Protein AF-A0A926UUN4-F1 (afdb_monomer)

Organism: NCBI:txid2949581

pLDDT: mean 80.27, std 8.39, range [55.94, 93.69]

Structure (mmCIF, N/CA/C/O backbone):
data_AF-A0A926UUN4-F1
#
_entry.id   AF-A0A926UUN4-F1
#
loop_
_atom_site.group_PDB
_atom_site.id
_atom_site.type_symbol
_atom_site.label_atom_id
_atom_site.label_alt_id
_atom_site.label_comp_id
_atom_site.label_asym_id
_atom_site.label_entity_id
_atom_site.label_seq_id
_atom_site.pdbx_PDB_ins_code
_atom_site.Cartn_x
_atom_site.Cartn_y
_atom_site.Cartn_z
_atom_site.occupancy
_atom_site.B_iso_or_equiv
_atom_site.auth_seq_id
_atom_site.auth_comp_id
_atom_site.auth_asym_id
_atom_site.auth_atom_id
_atom_site.pdbx_PDB_model_num
ATOM 1 N N . MET A 1 1 ? 12.603 0.775 11.529 1.00 56.81 1 MET A N 1
ATOM 2 C CA . MET A 1 1 ? 12.026 2.001 12.129 1.00 56.81 1 MET A CA 1
ATOM 3 C C . MET A 1 1 ? 10.568 2.197 11.718 1.00 56.81 1 MET A C 1
ATOM 5 O O . MET A 1 1 ? 9.730 2.267 12.601 1.00 56.81 1 MET A O 1
ATOM 9 N N . ILE A 1 2 ? 10.234 2.163 10.420 1.00 64.06 2 ILE A N 1
ATOM 10 C CA . ILE A 1 2 ? 8.855 2.344 9.902 1.00 64.06 2 ILE A CA 1
ATOM 11 C C . ILE A 1 2 ? 7.822 1.395 10.546 1.00 64.06 2 ILE A C 1
ATOM 13 O O . ILE A 1 2 ? 6.713 1.806 10.872 1.00 64.06 2 ILE A O 1
ATOM 17 N N . TRP A 1 3 ? 8.215 0.150 10.834 1.00 65.88 3 TRP A N 1
ATOM 18 C CA . TRP A 1 3 ? 7.373 -0.829 11.535 1.00 65.88 3 TRP A CA 1
ATOM 19 C C . TRP A 1 3 ? 6.907 -0.389 12.935 1.00 65.88 3 TRP A C 1
ATOM 21 O O . TRP A 1 3 ? 5.806 -0.747 13.346 1.00 65.88 3 TRP A O 1
ATOM 31 N N . LEU A 1 4 ? 7.696 0.414 13.659 1.00 77.44 4 LEU A N 1
ATOM 32 C CA . LEU A 1 4 ? 7.314 0.903 14.990 1.00 77.44 4 LEU A CA 1
ATOM 33 C C . LEU A 1 4 ? 6.197 1.945 14.913 1.00 77.44 4 LEU A C 1
ATOM 35 O O . LEU A 1 4 ? 5.330 1.970 15.784 1.00 77.44 4 LEU A O 1
ATOM 39 N N . PHE A 1 5 ? 6.169 2.764 13.859 1.00 78.31 5 PHE A N 1
ATOM 40 C CA . PHE A 1 5 ? 5.105 3.750 13.686 1.00 78.31 5 PHE A CA 1
ATOM 41 C C . PHE A 1 5 ? 3.748 3.087 13.427 1.00 78.31 5 PHE A C 1
ATOM 43 O O . PHE A 1 5 ? 2.744 3.530 13.975 1.00 78.31 5 PHE A O 1
ATOM 50 N N . GLY A 1 6 ? 3.716 1.967 12.697 1.00 76.88 6 GLY A N 1
ATOM 51 C CA . GLY A 1 6 ? 2.493 1.173 12.529 1.00 76.88 6 GLY A CA 1
ATOM 52 C C . GLY A 1 6 ? 1.953 0.617 13.853 1.00 76.88 6 GLY A C 1
ATOM 53 O O . GLY A 1 6 ? 0.751 0.679 14.112 1.00 76.88 6 GLY A O 1
ATOM 54 N N . VAL A 1 7 ? 2.839 0.141 14.735 1.00 79.94 7 VAL A N 1
ATOM 55 C CA . VAL A 1 7 ? 2.455 -0.309 16.086 1.00 79.94 7 VAL A CA 1
ATOM 56 C C . VAL A 1 7 ? 1.940 0.859 16.931 1.00 79.94 7 VAL A C 1
ATOM 58 O O . VAL A 1 7 ? 0.921 0.721 17.609 1.00 79.94 7 VAL A O 1
ATOM 61 N N . ALA A 1 8 ? 2.596 2.020 16.858 1.00 81.06 8 ALA A N 1
ATOM 62 C CA . ALA A 1 8 ? 2.156 3.225 17.557 1.00 81.06 8 ALA A CA 1
ATOM 63 C C . ALA A 1 8 ? 0.746 3.652 17.116 1.00 81.06 8 ALA A C 1
ATOM 65 O O . ALA A 1 8 ? -0.109 3.912 17.960 1.00 81.06 8 ALA A O 1
ATOM 66 N N . VAL A 1 9 ? 0.467 3.629 15.809 1.00 83.50 9 VAL A N 1
ATOM 67 C CA . VAL A 1 9 ? -0.858 3.922 15.239 1.00 83.50 9 VAL A CA 1
ATOM 68 C C . VAL A 1 9 ? -1.933 2.984 15.796 1.00 83.50 9 VAL A C 1
ATOM 70 O O . VAL A 1 9 ? -3.000 3.456 16.193 1.00 83.50 9 VAL A O 1
ATOM 73 N N . LEU A 1 10 ? -1.658 1.677 15.879 1.00 81.00 10 LEU A N 1
ATOM 74 C CA . LEU A 1 10 ? -2.599 0.691 16.425 1.00 81.00 10 LEU A CA 1
ATOM 75 C C . LEU A 1 10 ? -2.941 0.961 17.894 1.00 81.00 10 LEU A C 1
ATOM 77 O O . LEU A 1 10 ? -4.107 0.869 18.283 1.00 81.00 10 LEU A O 1
ATOM 81 N N . TYR A 1 11 ? -1.941 1.310 18.705 1.00 83.50 11 TYR A N 1
ATOM 82 C CA . TYR A 1 11 ? -2.157 1.607 20.119 1.00 83.50 11 TYR A CA 1
ATOM 83 C C . TYR A 1 11 ? -2.921 2.925 20.306 1.00 83.50 11 TYR A C 1
ATOM 85 O O . TYR A 1 11 ? -3.911 2.969 21.033 1.00 83.50 11 TYR A O 1
ATOM 93 N N . SER A 1 12 ? -2.536 3.983 19.585 1.00 78.81 12 SER A N 1
ATOM 94 C CA . SER A 1 12 ? -3.204 5.290 19.647 1.00 78.81 12 SER A CA 1
ATOM 95 C C . SER A 1 12 ? -4.659 5.240 19.179 1.00 78.81 12 SER A C 1
ATOM 97 O O . SER A 1 12 ? -5.507 5.918 19.754 1.00 78.81 12 SER A O 1
ATOM 99 N N . PHE A 1 13 ? -4.977 4.419 18.175 1.00 77.56 13 PHE A N 1
ATOM 100 C CA . PHE A 1 13 ? -6.347 4.256 17.677 1.00 77.56 13 PHE A CA 1
ATOM 101 C C . PHE A 1 13 ? -7.300 3.646 18.711 1.00 77.56 13 PHE A C 1
ATOM 103 O O . PHE A 1 13 ? -8.489 3.971 18.735 1.00 77.56 13 PHE A O 1
ATOM 110 N N . LYS A 1 14 ? -6.793 2.756 19.570 1.00 74.62 14 LYS A N 1
ATOM 111 C CA . LYS A 1 14 ? -7.605 2.124 20.612 1.00 74.62 14 LYS A CA 1
ATOM 112 C C . LYS A 1 14 ? -8.094 3.147 21.640 1.00 74.62 14 LYS A C 1
ATOM 114 O O . LYS A 1 14 ? -9.244 3.063 22.065 1.00 74.62 14 LYS A O 1
ATOM 119 N N . GLU A 1 15 ? -7.237 4.106 21.980 1.00 76.44 15 GLU A N 1
ATOM 120 C CA . GLU A 1 15 ? -7.481 5.108 23.022 1.00 76.44 15 GLU A CA 1
ATOM 121 C C . GLU A 1 15 ? -8.206 6.358 22.492 1.00 76.44 15 GLU A C 1
ATOM 123 O O . GLU A 1 15 ? -9.030 6.940 23.195 1.00 76.44 15 GLU A O 1
ATOM 128 N N . PHE A 1 16 ? -7.959 6.763 21.239 1.00 76.44 16 PHE A N 1
ATOM 129 C CA . PHE A 1 16 ? -8.507 7.999 20.671 1.00 76.44 16 PHE A CA 1
ATOM 130 C C . PHE A 1 16 ? -9.346 7.753 19.415 1.00 76.44 16 PHE A C 1
ATOM 132 O O . PHE A 1 16 ? -8.869 7.279 18.385 1.00 76.44 16 PHE A O 1
ATOM 139 N N . LYS A 1 17 ? -10.621 8.154 19.466 1.00 78.25 17 LYS A N 1
ATOM 140 C CA . LYS A 1 17 ? -11.542 8.127 18.321 1.00 78.25 17 LYS A CA 1
ATOM 141 C C . LYS A 1 17 ? -12.060 9.527 18.044 1.00 78.25 17 LYS A C 1
ATOM 143 O O . LYS A 1 17 ? -12.620 10.172 18.925 1.00 78.25 17 LYS A O 1
ATOM 148 N N . PHE A 1 18 ? -11.892 9.993 16.810 1.00 77.06 18 PHE A N 1
ATOM 149 C CA . PHE A 1 18 ? -12.369 11.318 16.418 1.00 77.06 18 PHE A CA 1
ATOM 150 C C . PHE A 1 18 ? -13.867 11.302 16.073 1.00 77.06 18 PHE A C 1
ATOM 152 O O . PHE A 1 18 ? -14.359 10.303 15.523 1.00 77.06 18 PHE A O 1
ATOM 159 N N . PRO A 1 19 ? -14.594 12.410 16.325 1.00 79.31 19 PRO A N 1
ATOM 160 C CA . PRO A 1 19 ? -15.977 12.558 15.887 1.00 79.31 19 PRO A CA 1
ATOM 161 C C . PRO A 1 19 ? -16.068 12.500 14.360 1.00 79.31 19 PRO A C 1
ATOM 163 O O . PRO A 1 19 ? -15.208 13.043 13.665 1.00 79.31 19 PRO A O 1
ATOM 166 N N . VAL A 1 20 ? -17.147 11.910 13.840 1.00 76.62 20 VAL A N 1
ATOM 167 C CA . VAL A 1 20 ? -17.379 11.679 12.398 1.00 76.62 20 VAL A CA 1
ATOM 168 C C . VAL A 1 20 ? -17.18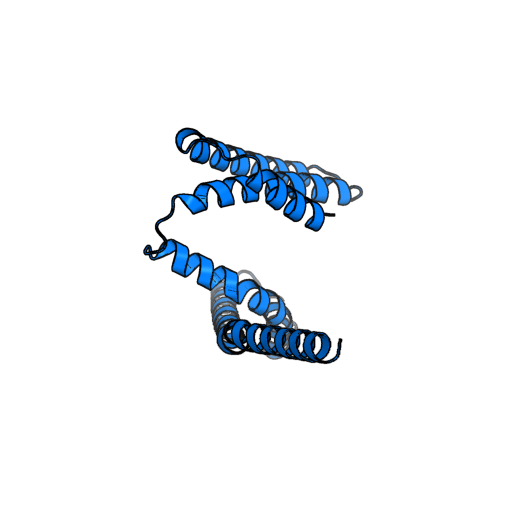7 12.944 11.551 1.00 76.62 20 VAL A C 1
ATOM 170 O O . VAL A 1 20 ? -16.576 12.890 10.488 1.00 76.62 20 VAL A O 1
ATOM 173 N N . LYS A 1 21 ? -17.610 14.105 12.069 1.00 81.00 21 LYS A N 1
ATOM 174 C CA . LYS A 1 21 ? -17.504 15.413 11.401 1.00 81.00 21 LYS A CA 1
ATOM 175 C C . LYS A 1 21 ? -16.069 15.812 11.027 1.00 81.00 21 LYS A C 1
ATOM 177 O O . LYS A 1 21 ? -15.869 16.463 10.008 1.00 81.00 21 LYS A O 1
ATOM 182 N N . TYR A 1 22 ? -15.077 15.436 11.834 1.00 85.31 22 TYR A N 1
ATOM 183 C CA . TYR A 1 22 ? -13.683 15.849 11.633 1.00 85.31 22 TYR A CA 1
ATOM 184 C C . TYR A 1 22 ? -12.852 14.824 10.855 1.00 85.31 22 TYR A C 1
ATOM 186 O O . TYR A 1 22 ? -11.728 15.131 10.469 1.00 85.31 22 TYR A O 1
ATOM 194 N N . ARG A 1 23 ? -13.392 13.628 10.582 1.00 82.88 23 ARG A N 1
ATOM 195 C CA . ARG A 1 23 ? -12.647 12.543 9.924 1.00 82.88 23 ARG A CA 1
ATOM 196 C C . ARG A 1 23 ? -12.254 12.895 8.488 1.00 82.88 23 ARG A C 1
ATOM 198 O O . ARG A 1 23 ? -11.096 12.712 8.140 1.00 82.88 23 ARG A O 1
ATOM 205 N N . ASN A 1 24 ? -13.154 13.497 7.705 1.00 85.38 24 ASN A N 1
ATOM 206 C CA . ASN A 1 24 ? -12.851 13.912 6.324 1.00 85.38 24 ASN A CA 1
ATOM 207 C C . ASN A 1 24 ? -11.764 14.997 6.272 1.00 85.38 24 ASN A C 1
ATOM 209 O O . ASN A 1 24 ? -10.865 14.961 5.431 1.00 85.38 24 ASN A O 1
ATOM 213 N N . VAL A 1 25 ? -11.830 15.958 7.199 1.00 88.75 25 VAL A N 1
ATOM 214 C CA . VAL A 1 25 ? -10.826 17.024 7.316 1.00 88.75 25 VAL A CA 1
ATOM 215 C C . VAL A 1 25 ? -9.476 16.432 7.717 1.00 88.75 25 VAL A C 1
ATOM 217 O O . VAL A 1 25 ? -8.464 16.769 7.113 1.00 88.75 25 VAL A O 1
ATOM 220 N N . LEU A 1 26 ? -9.467 15.495 8.670 1.00 89.19 26 LEU A N 1
ATOM 221 C CA . LEU A 1 26 ? -8.265 14.776 9.085 1.00 89.19 26 LEU A CA 1
ATOM 222 C C . LEU A 1 26 ? -7.647 13.979 7.927 1.00 89.19 26 LEU A C 1
ATOM 224 O O . LEU A 1 26 ? -6.436 14.041 7.739 1.00 89.19 26 LEU A O 1
ATOM 228 N N . THR A 1 27 ? -8.452 13.275 7.122 1.00 88.31 27 THR A N 1
ATOM 229 C CA . THR A 1 27 ? -7.950 12.536 5.952 1.00 88.31 27 THR A CA 1
ATOM 230 C C . THR A 1 27 ? -7.364 13.465 4.893 1.00 88.31 27 THR A C 1
ATOM 232 O O . THR A 1 27 ? -6.270 13.200 4.405 1.00 88.31 27 THR A O 1
ATOM 235 N N . LEU A 1 28 ? -8.029 14.581 4.569 1.00 91.00 28 LEU A N 1
ATOM 236 C CA . LEU A 1 28 ? -7.514 15.551 3.594 1.00 91.00 28 LEU A CA 1
ATOM 237 C C . LEU A 1 28 ? -6.222 16.206 4.084 1.00 91.00 28 LEU A C 1
ATOM 239 O O . LEU A 1 28 ? -5.266 16.331 3.320 1.00 91.00 28 LEU A O 1
ATOM 243 N N . PHE A 1 29 ? -6.171 16.566 5.367 1.00 93.19 29 PHE A N 1
ATOM 244 C CA . PHE A 1 29 ? -4.966 17.083 6.002 1.00 93.19 29 PHE A CA 1
ATOM 245 C C . PHE A 1 29 ? -3.818 16.070 5.939 1.00 93.19 29 PHE A C 1
ATOM 247 O O . PHE A 1 29 ? -2.709 16.431 5.561 1.00 93.19 29 PHE A O 1
ATOM 254 N N . ALA A 1 30 ? -4.078 14.797 6.246 1.00 92.25 30 ALA A N 1
ATOM 255 C CA . ALA A 1 30 ? -3.060 13.754 6.207 1.00 92.25 30 ALA A CA 1
ATOM 256 C C . ALA A 1 30 ? -2.542 13.475 4.784 1.00 92.25 30 ALA A C 1
ATOM 258 O O . ALA A 1 30 ? -1.345 13.263 4.600 1.00 92.25 30 ALA A O 1
ATOM 259 N N . ILE A 1 31 ? -3.414 13.527 3.769 1.00 93.12 31 ILE A N 1
ATOM 260 C CA . ILE A 1 31 ? -3.013 13.429 2.356 1.00 93.12 31 ILE A CA 1
ATOM 261 C C . ILE A 1 31 ? -2.117 14.612 1.980 1.00 93.12 31 ILE A C 1
ATOM 263 O O . ILE A 1 31 ? -1.040 14.410 1.424 1.00 93.12 31 ILE A O 1
ATOM 267 N N . ALA A 1 32 ? -2.528 15.840 2.311 1.00 92.75 32 ALA A N 1
ATOM 268 C CA . ALA A 1 32 ? -1.737 17.036 2.036 1.00 92.75 32 ALA A CA 1
ATOM 269 C C . ALA A 1 32 ? -0.368 16.983 2.736 1.00 92.75 32 ALA A C 1
ATOM 271 O O . ALA A 1 32 ? 0.650 17.259 2.107 1.00 92.75 32 ALA A O 1
ATOM 272 N N . LEU A 1 33 ? -0.332 16.555 4.001 1.00 93.69 33 LEU A N 1
ATOM 273 C CA . LEU A 1 33 ? 0.897 16.348 4.768 1.00 93.69 33 LEU A CA 1
ATOM 274 C C . LEU A 1 33 ? 1.836 15.355 4.068 1.00 93.69 33 LEU A C 1
ATOM 276 O O . LEU A 1 33 ? 3.027 15.629 3.949 1.00 93.69 33 LEU A O 1
ATOM 280 N N . LEU A 1 34 ? 1.311 14.224 3.585 1.00 93.00 34 LEU A N 1
ATOM 281 C CA . LEU A 1 34 ? 2.106 13.223 2.875 1.00 93.00 34 LEU A CA 1
ATOM 282 C C . LEU A 1 34 ? 2.654 13.763 1.550 1.00 93.00 34 LEU A C 1
ATOM 284 O O . LEU A 1 34 ? 3.827 13.555 1.252 1.00 93.00 34 LEU A O 1
ATOM 288 N N . LEU A 1 35 ? 1.843 14.484 0.773 1.00 93.38 35 LEU A N 1
ATOM 289 C CA . LEU A 1 35 ? 2.296 15.100 -0.477 1.00 93.38 35 LEU A CA 1
ATOM 290 C C . LEU A 1 35 ? 3.403 16.128 -0.228 1.00 93.38 35 LEU A C 1
ATOM 292 O O . LEU A 1 35 ? 4.413 16.116 -0.928 1.00 93.38 35 LEU A O 1
ATOM 296 N N . VAL A 1 36 ? 3.253 16.971 0.797 1.00 92.50 36 VAL A N 1
ATOM 297 C CA . VAL A 1 36 ? 4.283 17.939 1.198 1.00 92.50 36 VAL A CA 1
ATOM 298 C C . VAL A 1 36 ? 5.548 17.227 1.670 1.00 92.50 36 VAL A C 1
ATOM 300 O O . VAL A 1 36 ? 6.638 17.626 1.273 1.00 92.50 36 VAL A O 1
ATOM 303 N N . ALA A 1 37 ? 5.426 16.154 2.456 1.00 90.75 37 ALA A N 1
ATOM 304 C CA . ALA A 1 37 ? 6.560 15.338 2.879 1.00 90.75 37 ALA A CA 1
ATOM 305 C C . ALA A 1 37 ? 7.322 14.767 1.675 1.00 90.75 37 ALA A C 1
ATOM 307 O O . ALA A 1 37 ? 8.537 14.927 1.598 1.00 90.75 37 ALA A O 1
ATOM 308 N N . ILE A 1 38 ? 6.616 14.178 0.703 1.00 90.44 38 ILE A N 1
ATOM 309 C CA . ILE A 1 38 ? 7.219 13.650 -0.530 1.00 90.44 38 ILE A CA 1
ATOM 310 C C . ILE A 1 38 ? 7.904 14.772 -1.315 1.00 90.44 38 ILE A C 1
ATOM 312 O O . ILE A 1 38 ? 9.065 14.626 -1.688 1.00 90.44 38 ILE A O 1
ATOM 316 N N . MET A 1 39 ? 7.238 15.912 -1.520 1.00 90.69 39 MET A N 1
ATOM 317 C CA . MET A 1 39 ? 7.863 17.048 -2.202 1.00 90.69 39 MET A CA 1
ATOM 318 C C . MET A 1 39 ? 9.116 17.523 -1.472 1.00 90.69 39 MET A C 1
ATOM 320 O O . MET A 1 39 ? 10.125 17.785 -2.115 1.00 90.69 39 MET A O 1
ATOM 324 N N . PHE A 1 40 ? 9.084 17.582 -0.142 1.00 87.94 40 PHE A N 1
ATOM 325 C CA . PHE A 1 40 ? 10.227 17.978 0.667 1.00 87.94 40 PHE A CA 1
ATOM 326 C C . PHE A 1 40 ? 11.405 17.008 0.512 1.00 87.94 40 PHE A C 1
ATOM 328 O O . PHE A 1 40 ? 12.542 17.461 0.409 1.00 87.94 40 PHE A O 1
ATOM 335 N N . THR A 1 41 ? 11.156 15.696 0.400 1.00 87.06 41 THR A N 1
ATOM 336 C CA . THR A 1 41 ? 12.234 14.716 0.171 1.00 87.06 41 THR A CA 1
ATOM 337 C C . THR A 1 41 ? 12.989 14.922 -1.139 1.00 87.06 41 THR A C 1
ATOM 339 O O . THR A 1 41 ? 14.174 14.611 -1.194 1.00 87.06 41 THR A O 1
ATOM 342 N N . LEU A 1 42 ? 12.362 15.519 -2.160 1.00 84.75 42 LEU A N 1
ATOM 343 C CA . LEU A 1 42 ? 13.027 15.835 -3.431 1.00 84.75 42 LEU A CA 1
ATOM 344 C C . LEU A 1 42 ? 14.092 16.934 -3.293 1.00 84.75 42 LEU A C 1
ATOM 346 O O . LEU A 1 42 ? 14.958 17.053 -4.156 1.00 84.75 42 LEU A O 1
ATOM 350 N N . PHE A 1 43 ? 14.036 17.729 -2.222 1.00 84.75 43 PHE A N 1
ATOM 351 C CA . PHE A 1 43 ? 15.009 18.783 -1.929 1.00 84.75 43 PHE A CA 1
ATOM 352 C C . PHE A 1 43 ? 16.104 18.335 -0.950 1.00 84.75 43 PHE A C 1
ATOM 354 O O . PHE A 1 43 ? 17.037 19.096 -0.692 1.00 84.75 43 PHE A O 1
ATOM 361 N N . ILE A 1 44 ? 16.008 17.124 -0.388 1.00 82.62 44 ILE A N 1
ATOM 362 C CA . ILE A 1 44 ? 16.993 16.599 0.562 1.00 82.62 44 ILE A CA 1
ATOM 363 C C . ILE A 1 44 ? 18.177 15.997 -0.219 1.00 82.62 44 ILE A C 1
ATOM 365 O O . ILE A 1 44 ? 17.964 15.168 -1.104 1.00 82.62 44 ILE A O 1
ATOM 369 N N . PRO A 1 45 ? 19.433 16.364 0.104 1.00 81.19 45 PRO A N 1
ATOM 370 C CA . PRO A 1 45 ? 20.615 15.739 -0.487 1.00 81.19 45 PRO A CA 1
ATOM 371 C C . PRO A 1 45 ? 20.663 14.225 -0.233 1.00 81.19 45 PRO A C 1
ATOM 373 O O . PRO A 1 45 ? 20.315 13.763 0.856 1.00 81.19 45 PRO A O 1
ATOM 376 N N . SER A 1 46 ? 21.175 13.457 -1.200 1.00 75.12 46 SER A N 1
ATOM 377 C CA . SER A 1 46 ? 21.264 11.984 -1.150 1.00 75.12 46 SER A CA 1
ATOM 378 C C . SER A 1 46 ? 22.015 11.428 0.064 1.00 75.12 46 SER A C 1
ATOM 380 O O . SER A 1 46 ? 21.794 10.290 0.458 1.00 75.12 46 SER A O 1
ATOM 382 N N . GLU A 1 47 ? 22.863 12.233 0.700 1.00 76.56 47 GLU A N 1
ATOM 383 C CA . GLU A 1 47 ? 23.608 11.862 1.910 1.00 76.56 47 GLU A CA 1
ATOM 384 C C . GLU A 1 47 ? 22.705 11.679 3.151 1.00 76.56 47 GLU A C 1
ATOM 386 O O . GLU A 1 47 ? 23.118 11.076 4.139 1.00 76.56 47 GLU A O 1
ATOM 391 N N . SER A 1 48 ? 21.460 12.178 3.121 1.00 78.12 48 SER A N 1
ATOM 392 C CA . SER A 1 48 ? 20.528 12.174 4.264 1.00 78.12 48 SER A CA 1
ATOM 393 C C . SER A 1 48 ? 19.235 11.381 4.004 1.00 78.12 48 SER A C 1
ATOM 395 O O . SER A 1 48 ? 18.157 11.719 4.500 1.00 78.12 48 SER A O 1
ATOM 397 N N . LEU A 1 49 ? 19.332 10.283 3.245 1.00 78.69 49 LEU A N 1
ATOM 398 C CA . LEU A 1 49 ? 18.206 9.384 2.927 1.00 78.69 49 LEU A CA 1
ATOM 399 C C . LEU A 1 49 ? 17.438 8.905 4.175 1.00 78.69 49 LEU A C 1
ATOM 401 O O . LEU A 1 49 ? 16.213 8.822 4.159 1.00 78.69 49 LEU A O 1
ATOM 405 N N . TYR A 1 50 ? 18.131 8.695 5.297 1.00 83.88 50 TYR A N 1
ATOM 406 C CA . TYR A 1 50 ? 17.501 8.290 6.559 1.00 83.88 50 TYR A CA 1
ATOM 407 C C . TYR A 1 50 ? 16.481 9.306 7.095 1.00 83.88 50 TYR A C 1
ATOM 409 O O . TYR A 1 50 ? 15.465 8.918 7.672 1.00 83.88 50 TYR A O 1
ATOM 417 N N . VAL A 1 51 ? 16.734 10.609 6.926 1.00 83.88 51 VAL A N 1
ATOM 418 C CA . VAL A 1 51 ? 15.822 11.665 7.393 1.00 83.88 51 VAL A CA 1
ATOM 419 C C . VAL A 1 51 ? 14.583 11.722 6.505 1.00 83.88 51 VAL A C 1
ATOM 421 O O . VAL A 1 51 ? 13.470 11.853 7.017 1.00 83.88 51 VAL A O 1
ATOM 424 N N . ALA A 1 52 ? 14.763 11.554 5.194 1.00 85.50 52 ALA A N 1
ATOM 425 C CA . ALA A 1 52 ? 13.664 11.464 4.239 1.00 85.50 52 ALA A CA 1
ATOM 426 C C . ALA A 1 52 ? 12.714 10.301 4.584 1.00 85.50 52 ALA A C 1
ATOM 428 O O . ALA A 1 52 ? 11.501 10.506 4.685 1.00 85.50 52 ALA A O 1
ATOM 429 N N . ASP A 1 53 ? 13.264 9.120 4.879 1.00 85.12 53 ASP A N 1
ATOM 430 C CA . ASP A 1 53 ? 12.488 7.932 5.252 1.00 85.12 53 ASP A CA 1
ATOM 431 C C . ASP A 1 53 ? 11.674 8.132 6.538 1.00 85.12 53 ASP A C 1
ATOM 433 O O . ASP A 1 53 ? 10.533 7.671 6.642 1.00 85.12 53 ASP A O 1
ATOM 437 N N . ILE A 1 54 ? 12.231 8.837 7.529 1.00 88.25 54 ILE A N 1
ATOM 438 C CA . ILE A 1 54 ? 11.530 9.138 8.784 1.00 88.25 54 ILE A CA 1
ATOM 439 C C . ILE A 1 54 ? 10.376 10.114 8.540 1.00 88.25 54 ILE A C 1
ATOM 441 O O . ILE A 1 54 ? 9.271 9.873 9.027 1.00 88.25 54 ILE A O 1
ATOM 445 N N . ILE A 1 55 ? 10.601 11.190 7.780 1.00 88.56 55 ILE A N 1
ATOM 446 C CA . ILE A 1 55 ? 9.574 12.202 7.484 1.00 88.56 55 ILE A CA 1
ATOM 447 C C . ILE A 1 55 ? 8.395 11.561 6.743 1.00 88.56 55 ILE A C 1
ATOM 449 O O . ILE A 1 55 ? 7.241 11.723 7.151 1.00 88.56 55 ILE A O 1
ATOM 453 N N . VAL A 1 56 ? 8.681 10.786 5.693 1.00 89.38 56 VAL A N 1
ATOM 454 C CA . VAL A 1 56 ? 7.650 10.075 4.925 1.00 89.38 56 VAL A CA 1
ATOM 455 C C . VAL A 1 56 ? 6.963 9.024 5.793 1.00 89.38 56 VAL A C 1
ATOM 457 O O . VAL A 1 56 ? 5.738 8.922 5.764 1.00 89.38 56 VAL A O 1
ATOM 460 N N . GLY A 1 57 ? 7.712 8.294 6.623 1.00 88.06 57 GLY A N 1
ATOM 461 C CA . GLY A 1 57 ? 7.161 7.308 7.551 1.00 88.06 57 GLY A CA 1
ATOM 462 C C . GLY A 1 57 ? 6.175 7.909 8.557 1.00 88.06 57 GLY A C 1
ATOM 463 O O . GLY A 1 57 ? 5.106 7.335 8.785 1.00 88.06 57 GLY A O 1
ATOM 464 N N . ILE A 1 58 ? 6.482 9.080 9.122 1.00 89.88 58 ILE A N 1
ATOM 465 C CA . ILE A 1 58 ? 5.583 9.804 10.034 1.00 89.88 58 ILE A CA 1
ATOM 466 C C . ILE A 1 58 ? 4.331 10.267 9.286 1.00 89.88 58 ILE A C 1
ATOM 468 O O . ILE A 1 58 ? 3.217 9.997 9.737 1.00 89.88 58 ILE A O 1
ATOM 472 N N . ALA A 1 59 ? 4.490 10.913 8.129 1.00 91.31 59 ALA A N 1
ATOM 473 C CA . ALA A 1 59 ? 3.358 11.414 7.354 1.00 91.31 59 ALA A CA 1
ATOM 474 C C . ALA A 1 59 ? 2.426 10.279 6.889 1.00 91.31 59 ALA A C 1
ATOM 476 O O . ALA A 1 59 ? 1.204 10.376 7.021 1.00 91.31 59 ALA A O 1
ATOM 477 N N . ALA A 1 60 ? 2.998 9.161 6.435 1.00 90.44 60 ALA A N 1
ATOM 478 C CA . ALA A 1 60 ? 2.253 7.966 6.059 1.00 90.44 60 ALA A CA 1
ATOM 479 C C . ALA A 1 60 ? 1.507 7.359 7.256 1.00 90.44 60 ALA A C 1
ATOM 481 O O . ALA A 1 60 ? 0.366 6.928 7.116 1.00 90.44 60 ALA A O 1
ATOM 482 N N . SER A 1 61 ? 2.103 7.372 8.449 1.00 90.38 61 SER A N 1
ATOM 483 C CA . SER A 1 61 ? 1.461 6.853 9.664 1.00 90.38 61 SER A CA 1
ATOM 484 C C . SER A 1 61 ? 0.247 7.685 10.081 1.00 90.38 61 SER A C 1
ATOM 486 O O . SER A 1 61 ? -0.782 7.121 10.454 1.00 90.38 61 SER A O 1
ATOM 488 N N . VAL A 1 62 ? 0.319 9.016 9.951 1.00 90.25 62 VAL A N 1
ATOM 489 C CA . VAL A 1 62 ? -0.832 9.913 10.167 1.00 90.25 62 VAL A CA 1
ATOM 490 C C . VAL A 1 62 ? -1.945 9.624 9.157 1.00 90.25 62 VAL A C 1
ATOM 492 O O . VAL A 1 62 ? -3.118 9.573 9.531 1.00 90.25 62 VAL A O 1
ATOM 495 N N . LEU A 1 63 ? -1.593 9.373 7.893 1.00 91.44 63 LEU A N 1
ATOM 496 C CA . LEU A 1 63 ? -2.559 8.993 6.862 1.00 91.44 63 LEU A CA 1
ATOM 497 C C . LEU A 1 63 ? -3.226 7.647 7.161 1.00 91.44 63 LEU A C 1
ATOM 499 O O . LEU A 1 63 ? -4.451 7.554 7.096 1.00 91.44 63 LEU A O 1
ATOM 503 N N . ILE A 1 64 ? -2.452 6.628 7.538 1.00 88.06 64 ILE A N 1
ATOM 504 C CA . ILE A 1 64 ? -2.985 5.316 7.931 1.00 88.06 64 ILE A CA 1
ATOM 505 C C . ILE A 1 64 ? -3.938 5.474 9.120 1.00 88.06 64 ILE A C 1
ATOM 507 O O . ILE A 1 64 ? -5.047 4.946 9.089 1.00 88.06 64 ILE A O 1
ATOM 511 N N . TYR A 1 65 ? -3.562 6.256 10.135 1.00 88.44 65 TYR A N 1
ATOM 512 C CA . TYR A 1 65 ? -4.429 6.541 11.278 1.00 88.44 65 TYR A CA 1
ATOM 513 C C . TYR A 1 65 ? -5.758 7.188 10.854 1.00 88.44 65 TYR A C 1
ATOM 515 O O . TYR A 1 65 ? -6.826 6.775 11.311 1.00 88.44 65 TYR A O 1
ATOM 523 N N . ALA A 1 66 ? -5.716 8.169 9.948 1.00 87.62 66 ALA A N 1
ATOM 524 C CA . ALA A 1 66 ? -6.913 8.825 9.427 1.00 87.62 66 ALA A CA 1
ATOM 525 C C . ALA A 1 66 ? -7.811 7.861 8.626 1.00 87.62 66 ALA A C 1
ATOM 527 O O . ALA A 1 66 ? -9.033 7.886 8.783 1.00 87.62 66 ALA A O 1
ATOM 528 N N . LEU A 1 67 ? -7.214 6.979 7.817 1.00 86.06 67 LEU A N 1
ATOM 529 C CA . LEU A 1 67 ? -7.930 5.975 7.025 1.00 86.06 67 LEU A CA 1
ATOM 530 C C . LEU A 1 67 ? -8.632 4.929 7.899 1.00 86.06 67 LEU A C 1
ATOM 532 O O . LEU A 1 67 ? -9.795 4.629 7.649 1.00 86.06 67 LEU A O 1
ATOM 536 N N . ILE A 1 68 ? -7.987 4.432 8.960 1.00 84.88 68 ILE A N 1
ATOM 537 C CA . ILE A 1 68 ? -8.604 3.468 9.894 1.00 84.88 68 ILE A CA 1
ATOM 538 C C . ILE A 1 68 ? -9.825 4.098 10.594 1.00 84.88 68 ILE A C 1
ATOM 540 O O . ILE A 1 68 ? -10.849 3.445 10.793 1.00 84.88 68 ILE A O 1
ATOM 544 N N . GLN 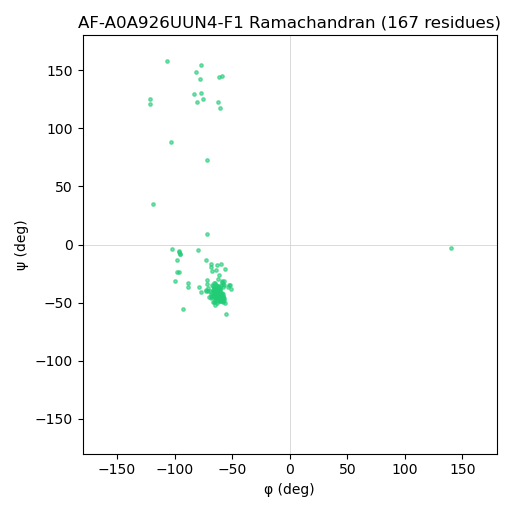A 1 69 ? -9.766 5.391 10.928 1.00 82.44 69 GLN A N 1
ATOM 545 C CA . GLN A 1 69 ? -10.923 6.108 11.478 1.00 82.44 69 GLN A CA 1
ATOM 546 C C . GLN A 1 69 ? -12.050 6.256 10.442 1.00 82.44 69 GLN A C 1
ATOM 548 O O . GLN A 1 69 ? -13.224 6.234 10.811 1.00 82.44 69 GLN A O 1
ATOM 553 N N . TYR A 1 70 ? -11.726 6.424 9.160 1.00 80.00 70 TYR A N 1
ATOM 554 C CA . TYR A 1 70 ? -12.718 6.557 8.090 1.00 80.00 70 TYR A CA 1
ATOM 555 C C . TYR A 1 70 ? -13.413 5.227 7.762 1.00 80.00 70 TYR A C 1
ATOM 557 O O . TYR A 1 70 ? -14.631 5.203 7.597 1.00 80.00 70 TYR A O 1
ATOM 565 N N . ASP A 1 71 ? -12.666 4.120 7.757 1.00 74.69 71 ASP A N 1
ATOM 566 C CA . ASP A 1 71 ? -13.159 2.777 7.418 1.00 74.69 71 ASP A CA 1
ATOM 567 C C . ASP A 1 71 ? -14.333 2.319 8.304 1.00 74.69 71 ASP A C 1
ATOM 569 O O . ASP A 1 71 ? -15.263 1.679 7.830 1.00 74.69 71 ASP A O 1
ATOM 573 N N . GLN A 1 72 ? -14.384 2.761 9.568 1.00 70.88 72 GLN A N 1
ATOM 574 C CA . GLN A 1 72 ? -15.501 2.473 10.484 1.00 70.88 72 GLN A CA 1
ATOM 575 C C . GLN A 1 72 ? -16.880 2.965 10.011 1.00 70.88 72 GLN A C 1
ATOM 577 O O . GLN A 1 72 ? -17.890 2.577 10.595 1.00 70.88 72 GLN A O 1
ATOM 582 N N . LEU A 1 73 ? -16.933 3.871 9.034 1.00 66.94 73 LEU A N 1
ATOM 583 C CA . LEU A 1 73 ? -18.177 4.434 8.503 1.00 66.94 73 LEU A CA 1
ATOM 584 C C . LEU A 1 73 ? -18.640 3.743 7.223 1.00 66.94 73 LEU A C 1
ATOM 586 O O . LEU A 1 73 ? -19.762 3.983 6.778 1.00 66.94 73 LEU A O 1
ATOM 590 N N . ILE A 1 74 ? -17.775 2.938 6.608 1.00 72.00 74 ILE A N 1
ATOM 591 C CA . ILE A 1 74 ? -18.074 2.283 5.344 1.00 72.00 74 ILE A CA 1
ATOM 592 C C . ILE A 1 74 ? -18.923 1.052 5.645 1.00 72.00 74 ILE A C 1
ATOM 594 O O . ILE A 1 74 ? -18.518 0.160 6.390 1.00 72.00 74 ILE A O 1
ATOM 598 N N . ASP A 1 75 ? -20.110 1.000 5.045 1.00 70.12 75 ASP A N 1
ATOM 599 C CA . ASP A 1 75 ? -20.945 -0.194 5.087 1.00 70.12 75 ASP A CA 1
ATOM 600 C C . ASP A 1 75 ? -20.211 -1.356 4.397 1.00 70.12 75 ASP A C 1
ATOM 602 O O . ASP A 1 75 ? -19.834 -1.272 3.222 1.00 70.12 75 ASP A O 1
ATOM 606 N N . GLN A 1 76 ? -20.007 -2.449 5.135 1.00 68.38 76 GLN A N 1
ATOM 607 C CA . GLN A 1 76 ? -19.280 -3.629 4.664 1.00 68.38 76 GLN A CA 1
ATOM 608 C C . GLN A 1 76 ? -19.972 -4.325 3.485 1.00 68.38 76 GLN A C 1
ATOM 610 O O . GLN A 1 76 ? -19.324 -5.075 2.756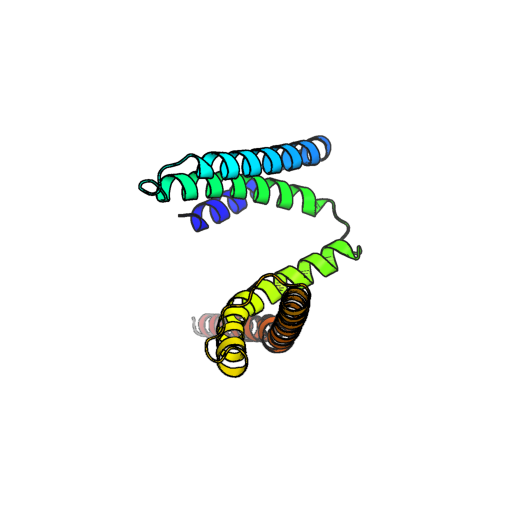 1.00 68.38 76 GLN A O 1
ATOM 615 N N . ASN A 1 77 ? -21.259 -4.049 3.254 1.00 66.94 77 ASN A N 1
ATOM 616 C CA . ASN A 1 77 ? -22.007 -4.588 2.120 1.00 66.94 77 ASN A CA 1
ATOM 617 C C . ASN A 1 77 ? -21.758 -3.852 0.793 1.00 66.94 77 ASN A C 1
ATOM 619 O O . ASN A 1 77 ? -22.265 -4.279 -0.246 1.00 66.94 77 ASN A O 1
ATOM 623 N N . HIS A 1 78 ? -20.983 -2.765 0.785 1.00 74.06 78 HIS A N 1
ATOM 624 C CA . HIS A 1 78 ? -20.694 -2.032 -0.443 1.00 74.06 78 HIS A CA 1
ATOM 625 C C . HIS A 1 78 ? -19.630 -2.746 -1.309 1.00 74.06 78 HIS A C 1
ATOM 627 O O . HIS A 1 78 ? -18.772 -3.480 -0.820 1.00 74.06 78 HIS A O 1
ATOM 633 N N . ILE A 1 79 ? -19.639 -2.513 -2.627 1.00 72.56 79 ILE A N 1
ATOM 634 C CA . ILE A 1 79 ? -18.674 -3.131 -3.566 1.00 72.56 79 ILE A CA 1
ATOM 635 C C . ILE A 1 79 ? -17.242 -2.638 -3.293 1.00 72.56 79 ILE A C 1
ATOM 637 O O . ILE A 1 79 ? -16.278 -3.392 -3.420 1.00 72.56 79 ILE A O 1
ATOM 641 N N . TYR A 1 80 ? -17.120 -1.382 -2.863 1.00 78.06 80 TYR A N 1
ATOM 642 C CA . TYR A 1 80 ? -15.852 -0.712 -2.569 1.00 78.06 80 TYR A CA 1
ATOM 643 C C . TYR A 1 80 ? -14.968 -1.463 -1.548 1.00 78.06 80 TYR A C 1
ATOM 645 O O . TYR A 1 80 ? -13.865 -1.870 -1.932 1.00 78.06 80 TYR A O 1
ATOM 653 N N . PRO A 1 81 ? -15.410 -1.728 -0.298 1.00 76.81 81 PRO A N 1
ATOM 654 C CA . PRO A 1 81 ? -14.593 -2.457 0.673 1.00 76.81 81 PRO A CA 1
ATOM 655 C C . PRO A 1 81 ? -14.237 -3.860 0.177 1.00 76.81 81 PRO A C 1
ATOM 657 O O . PRO A 1 81 ? -13.109 -4.304 0.369 1.00 76.81 81 PRO A O 1
ATOM 660 N N . ARG A 1 82 ? -15.135 -4.534 -0.555 1.00 74.81 82 ARG A N 1
ATOM 661 C CA . ARG A 1 82 ? -14.857 -5.857 -1.129 1.00 74.81 82 ARG A CA 1
ATOM 662 C C . ARG A 1 82 ? -13.709 -5.823 -2.138 1.00 74.81 82 ARG A C 1
ATOM 664 O O . ARG A 1 82 ? -12.834 -6.686 -2.086 1.00 74.81 82 ARG A O 1
ATOM 671 N N . THR A 1 83 ? -13.683 -4.836 -3.034 1.00 78.44 83 THR A N 1
ATOM 672 C CA . THR A 1 83 ? -12.588 -4.681 -4.005 1.00 78.44 83 THR A CA 1
ATOM 673 C C . THR A 1 83 ? -11.278 -4.276 -3.343 1.00 78.44 83 THR A C 1
ATOM 675 O O . THR A 1 83 ? -10.241 -4.852 -3.657 1.00 78.44 83 THR A O 1
ATOM 678 N N . VAL A 1 84 ? -11.319 -3.341 -2.388 1.00 80.25 84 VAL A N 1
ATOM 679 C CA . VAL A 1 84 ? -10.126 -2.887 -1.659 1.00 80.25 84 VAL A CA 1
ATOM 680 C C . VAL A 1 84 ? -9.521 -4.038 -0.863 1.00 80.25 84 VAL A C 1
ATOM 682 O O . VAL A 1 84 ? -8.310 -4.241 -0.898 1.00 80.25 84 VAL A O 1
ATOM 685 N N . HIS A 1 85 ? -10.357 -4.840 -0.205 1.00 76.12 85 HIS A N 1
ATOM 686 C CA . HIS A 1 85 ? -9.895 -5.982 0.570 1.00 76.12 85 HIS A CA 1
ATOM 687 C C . HIS A 1 85 ? -9.334 -7.092 -0.323 1.00 76.12 85 HIS A C 1
ATOM 689 O O . HIS A 1 85 ? -8.282 -7.644 -0.019 1.00 76.12 85 HIS A O 1
ATOM 695 N N . ALA A 1 86 ? -9.965 -7.365 -1.471 1.00 74.38 86 ALA A N 1
ATOM 696 C CA . ALA A 1 86 ? -9.412 -8.284 -2.463 1.00 74.38 86 ALA A CA 1
ATOM 697 C C . ALA A 1 86 ? -8.031 -7.822 -2.954 1.00 74.38 86 ALA A C 1
ATOM 699 O O . ALA A 1 86 ? -7.115 -8.637 -2.990 1.00 74.38 86 ALA A O 1
ATOM 700 N N . LEU A 1 87 ? -7.862 -6.530 -3.267 1.00 78.62 87 LEU A N 1
ATOM 701 C CA . LEU A 1 87 ? -6.580 -5.959 -3.695 1.00 78.62 87 LEU A CA 1
ATOM 702 C C . LEU A 1 87 ? -5.505 -6.026 -2.607 1.00 78.62 87 LEU A C 1
ATOM 704 O O . LEU A 1 87 ? -4.366 -6.403 -2.882 1.00 78.62 87 LEU A O 1
ATOM 708 N N . ALA A 1 88 ? -5.869 -5.701 -1.369 1.00 78.81 88 ALA A N 1
ATOM 709 C CA . ALA A 1 88 ? -4.967 -5.799 -0.230 1.00 78.81 88 ALA A CA 1
ATOM 710 C C . ALA A 1 88 ? -4.505 -7.247 -0.009 1.00 78.81 88 ALA A C 1
ATOM 712 O O . ALA A 1 88 ? -3.314 -7.482 0.193 1.00 78.81 88 ALA A O 1
ATOM 713 N N . ASN A 1 89 ? -5.421 -8.212 -0.131 1.00 75.88 89 ASN A N 1
ATOM 714 C CA . ASN A 1 89 ? -5.147 -9.621 0.137 1.00 75.88 89 ASN A CA 1
ATOM 715 C C . ASN A 1 89 ? -4.189 -10.276 -0.857 1.00 75.88 89 ASN A C 1
ATOM 717 O O . ASN A 1 89 ? -3.588 -11.259 -0.470 1.00 75.88 89 ASN A O 1
ATOM 721 N N . PHE A 1 90 ? -4.021 -9.780 -2.090 1.00 82.44 90 PHE A N 1
ATOM 722 C CA . PHE A 1 90 ? -3.027 -10.343 -3.023 1.00 82.44 90 PHE A CA 1
ATOM 723 C C . PHE A 1 90 ? -1.750 -9.506 -3.145 1.00 82.44 90 PHE A C 1
ATOM 725 O O . PHE A 1 90 ? -0.810 -9.916 -3.830 1.00 82.44 90 PHE A O 1
ATOM 732 N N . SER A 1 91 ? -1.689 -8.343 -2.489 1.00 80.00 91 SER A N 1
ATOM 733 C CA . SER A 1 91 ? -0.557 -7.412 -2.582 1.00 80.00 91 SER A CA 1
ATOM 734 C C . SER A 1 91 ? 0.781 -8.048 -2.181 1.00 80.00 91 SER A C 1
ATOM 736 O O . SER A 1 91 ? 1.805 -7.774 -2.807 1.00 80.00 91 SER A O 1
ATOM 738 N N . TYR A 1 92 ? 0.767 -8.961 -1.205 1.00 81.12 92 TYR A N 1
ATOM 739 C CA . TYR A 1 92 ? 1.942 -9.726 -0.791 1.00 81.12 92 TYR A CA 1
ATOM 740 C C . TYR A 1 92 ? 2.417 -10.690 -1.884 1.00 81.12 92 T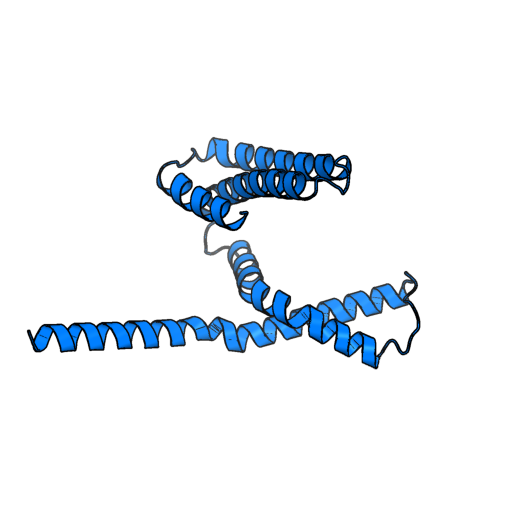YR A C 1
ATOM 742 O O . TYR A 1 92 ? 3.591 -10.687 -2.264 1.00 81.12 92 TYR A O 1
ATOM 750 N N . SER A 1 93 ? 1.492 -11.471 -2.444 1.00 84.62 93 SER A N 1
ATOM 751 C CA . SER A 1 93 ? 1.771 -12.375 -3.562 1.00 84.62 93 SER A CA 1
ATOM 752 C C . SER A 1 93 ? 2.276 -11.607 -4.792 1.00 84.62 93 SER A C 1
ATOM 754 O O . SER A 1 93 ? 3.250 -12.016 -5.421 1.00 84.62 93 SER A O 1
ATOM 756 N N . LEU A 1 94 ? 1.686 -10.447 -5.099 1.00 85.94 94 LEU A N 1
ATOM 757 C CA . LEU A 1 94 ? 2.154 -9.554 -6.163 1.00 85.94 94 LEU A CA 1
ATOM 758 C C . LEU A 1 94 ? 3.591 -9.093 -5.914 1.00 85.94 94 LEU A C 1
ATOM 760 O O . LEU A 1 94 ? 4.431 -9.206 -6.806 1.00 85.94 94 LEU A O 1
ATOM 764 N N . TYR A 1 95 ? 3.896 -8.623 -4.704 1.00 85.25 95 TYR A N 1
ATOM 765 C CA . TYR A 1 95 ? 5.235 -8.170 -4.334 1.00 85.25 95 TYR A CA 1
ATOM 766 C C . TYR A 1 95 ? 6.298 -9.266 -4.517 1.00 85.25 95 TYR A C 1
ATOM 768 O O . TYR A 1 95 ? 7.355 -9.004 -5.083 1.00 85.25 95 TYR A O 1
ATOM 776 N N . LEU A 1 96 ? 6.008 -10.50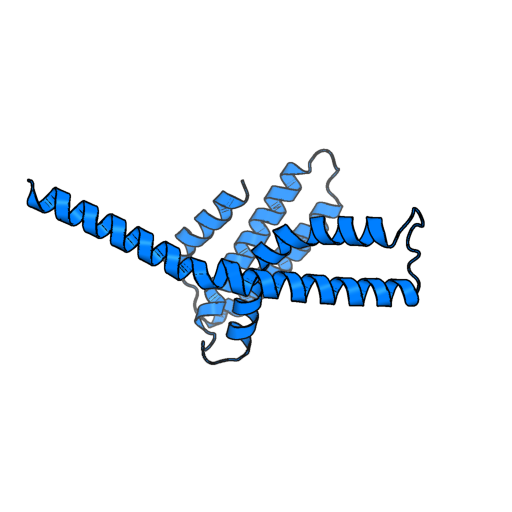4 -4.122 1.00 85.38 96 LEU A N 1
ATOM 777 C CA . LEU A 1 96 ? 6.949 -11.618 -4.277 1.00 85.38 96 LEU A CA 1
ATOM 778 C C . LEU A 1 96 ? 7.139 -12.058 -5.730 1.00 85.38 96 LEU A C 1
ATOM 780 O O . LEU A 1 96 ? 8.240 -12.435 -6.126 1.00 85.38 96 LEU A O 1
ATOM 784 N N . LEU A 1 97 ? 6.065 -12.047 -6.516 1.00 87.44 97 LEU A N 1
ATOM 785 C CA . LEU A 1 97 ? 6.044 -12.707 -7.819 1.00 87.44 97 LEU A CA 1
ATOM 786 C C . LEU A 1 97 ? 6.341 -11.770 -8.987 1.00 87.44 97 LEU A C 1
ATOM 788 O O . LEU A 1 97 ? 6.800 -12.246 -10.025 1.00 87.44 97 LEU A O 1
ATOM 792 N N . HIS A 1 98 ? 6.114 -10.461 -8.842 1.00 87.25 98 HIS A N 1
ATOM 793 C CA . HIS A 1 98 ? 6.290 -9.533 -9.958 1.00 87.25 98 HIS A CA 1
ATOM 794 C C . HIS A 1 98 ? 7.750 -9.441 -10.422 1.00 87.25 98 HIS A C 1
ATOM 796 O O . HIS A 1 98 ? 7.982 -9.535 -11.622 1.00 87.25 98 HIS A O 1
ATOM 802 N N . VAL A 1 99 ? 8.737 -9.307 -9.519 1.00 85.62 99 VAL A N 1
ATOM 803 C CA . VAL A 1 99 ? 10.154 -9.147 -9.915 1.00 85.62 99 VAL A CA 1
ATOM 804 C C . VAL A 1 99 ? 10.699 -10.386 -10.631 1.00 85.62 99 VAL A C 1
ATOM 806 O O . VAL A 1 99 ? 11.212 -10.229 -11.739 1.00 85.62 99 VAL A O 1
ATOM 809 N N . PRO A 1 100 ? 10.585 -11.616 -10.087 1.00 86.00 100 PRO A N 1
ATOM 810 C CA . PRO A 1 100 ? 11.110 -12.799 -10.768 1.00 86.00 100 PRO A CA 1
ATOM 811 C C . PRO A 1 100 ? 10.452 -13.027 -12.131 1.00 86.00 100 PRO A C 1
ATOM 813 O O . PRO A 1 100 ? 11.129 -13.382 -13.095 1.00 86.00 100 PRO A O 1
ATOM 816 N N . LEU A 1 101 ? 9.141 -12.783 -12.230 1.00 85.31 101 LEU A N 1
ATOM 817 C CA . LEU A 1 101 ? 8.398 -12.956 -13.473 1.00 85.31 101 LEU A CA 1
ATOM 818 C C . LEU A 1 101 ? 8.757 -11.881 -14.506 1.00 85.31 101 LEU A C 1
ATOM 820 O O . LEU A 1 101 ? 8.941 -12.209 -15.675 1.00 85.31 101 LEU A O 1
ATOM 824 N N . LEU A 1 102 ? 8.934 -10.626 -14.079 1.00 85.88 102 LEU A N 1
ATOM 825 C CA . LEU A 1 102 ? 9.456 -9.553 -14.927 1.00 85.88 102 LEU A CA 1
ATOM 826 C C . LEU A 1 102 ? 10.829 -9.915 -15.480 1.00 85.88 102 LEU A C 1
ATOM 828 O O . LEU A 1 102 ? 11.023 -9.819 -16.684 1.00 85.88 102 LEU A O 1
ATOM 832 N N . VAL A 1 103 ? 11.754 -10.362 -14.628 1.00 85.12 103 VAL A N 1
ATOM 833 C CA . VAL A 1 103 ? 13.111 -10.753 -15.041 1.00 85.12 103 VAL A CA 1
ATOM 834 C C . VAL A 1 103 ? 13.080 -11.930 -16.017 1.00 85.12 103 VAL A C 1
ATOM 836 O O . VAL A 1 103 ? 13.812 -11.931 -17.002 1.00 85.12 103 VAL A O 1
ATOM 839 N N . PHE A 1 104 ? 12.219 -12.922 -15.786 1.00 86.12 104 PHE A N 1
ATOM 840 C CA . PHE A 1 104 ? 12.067 -14.052 -16.699 1.00 86.12 104 PHE A CA 1
ATOM 841 C C . PHE A 1 104 ? 11.521 -13.616 -18.064 1.00 86.12 104 PHE A C 1
ATOM 843 O O . PHE A 1 104 ? 12.083 -13.965 -19.100 1.00 86.12 104 PHE A O 1
ATOM 850 N N . LEU A 1 105 ? 10.450 -12.820 -18.075 1.00 82.62 105 LEU A N 1
ATOM 851 C CA . LEU A 1 105 ? 9.855 -12.322 -19.312 1.00 82.62 105 LEU A CA 1
ATOM 852 C C . LEU A 1 105 ? 10.826 -11.411 -20.066 1.00 82.62 105 LEU A C 1
ATOM 854 O O . LEU A 1 105 ? 10.984 -11.562 -21.274 1.00 82.62 105 LEU A O 1
ATOM 858 N N . THR A 1 106 ? 11.530 -10.508 -19.384 1.00 81.44 106 THR A N 1
ATOM 859 C CA . THR A 1 106 ? 12.528 -9.667 -20.048 1.00 81.44 106 THR A CA 1
ATOM 860 C C . THR A 1 106 ? 13.691 -10.495 -20.581 1.00 81.44 106 THR A C 1
ATOM 862 O O . THR A 1 106 ? 14.109 -10.250 -21.701 1.00 81.44 106 THR A O 1
ATOM 865 N N . ALA A 1 107 ? 14.159 -11.530 -19.881 1.00 82.31 107 ALA A N 1
ATOM 866 C CA . ALA A 1 107 ? 15.207 -12.412 -20.400 1.00 82.31 107 ALA A CA 1
ATOM 867 C C . ALA A 1 107 ? 14.775 -13.203 -21.651 1.00 82.31 107 ALA A C 1
ATOM 869 O O . ALA A 1 107 ? 15.587 -13.438 -22.547 1.00 82.31 107 ALA A O 1
ATOM 870 N N . VAL A 1 108 ? 13.505 -13.611 -21.732 1.00 82.12 108 VAL A N 1
ATOM 871 C CA . VAL A 1 108 ? 12.965 -14.351 -22.886 1.00 82.12 108 VAL A CA 1
ATOM 872 C C . VAL A 1 108 ? 12.697 -13.426 -24.078 1.00 82.12 108 VAL A C 1
ATOM 874 O O . VAL A 1 108 ? 12.991 -13.797 -25.215 1.00 82.12 108 VAL A O 1
ATOM 877 N N . PHE A 1 109 ? 12.153 -12.230 -23.835 1.00 76.69 109 PHE A N 1
ATOM 878 C CA 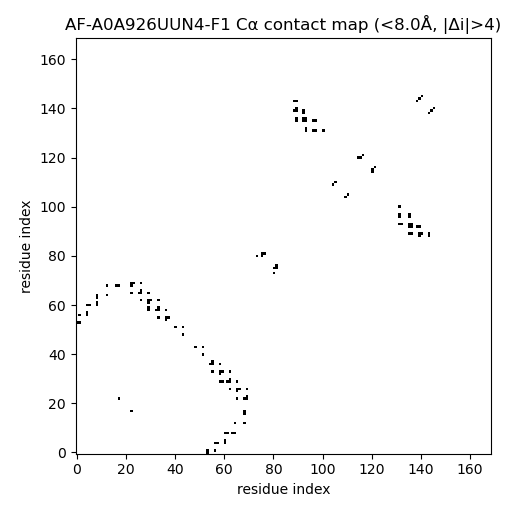. PHE A 1 109 ? 11.669 -11.330 -24.888 1.00 76.69 109 PHE A CA 1
ATOM 879 C C . PHE A 1 109 ? 12.642 -10.192 -25.250 1.00 76.69 109 PHE A C 1
ATOM 881 O O . PHE A 1 109 ? 12.681 -9.782 -26.409 1.00 76.69 109 PHE A O 1
ATOM 888 N N . LEU A 1 110 ? 13.453 -9.688 -24.314 1.00 70.31 110 LEU A N 1
ATOM 889 C CA . LEU A 1 110 ? 14.458 -8.639 -24.543 1.00 70.31 110 LEU A CA 1
ATOM 890 C C . LEU A 1 110 ? 15.843 -9.276 -24.597 1.00 70.31 110 LEU A C 1
ATOM 892 O O . LEU A 1 110 ? 16.578 -9.342 -23.617 1.00 70.31 110 LEU A O 1
ATOM 896 N N . LYS A 1 111 ? 16.243 -9.692 -25.793 1.00 64.12 111 LYS A N 1
ATOM 897 C CA . LYS A 1 111 ? 17.563 -10.283 -26.046 1.00 64.12 111 LYS A CA 1
ATOM 898 C C . LYS A 1 111 ? 18.756 -9.302 -25.992 1.00 64.12 111 LYS A C 1
ATOM 900 O O . LYS A 1 111 ? 19.840 -9.727 -26.374 1.00 64.12 111 LYS A O 1
ATOM 905 N N . ASN A 1 112 ? 18.554 -8.045 -25.552 1.00 61.56 112 ASN A N 1
ATOM 906 C CA . ASN A 1 112 ? 19.525 -6.956 -25.241 1.00 61.56 112 ASN A CA 1
ATOM 907 C C . ASN A 1 112 ? 19.062 -5.552 -25.699 1.00 61.56 112 ASN A C 1
ATOM 909 O O . ASN A 1 112 ? 19.744 -4.562 -25.439 1.00 61.56 112 ASN A O 1
ATOM 913 N N . GLU A 1 113 ? 17.917 -5.437 -26.369 1.00 68.19 113 GLU A N 1
ATOM 914 C CA . GLU A 1 113 ? 17.371 -4.150 -26.820 1.00 68.19 113 GLU A CA 1
ATOM 915 C C . GLU A 1 113 ? 16.724 -3.386 -25.652 1.00 68.19 113 GLU A C 1
ATOM 917 O O . GLU A 1 113 ? 15.895 -3.928 -24.915 1.00 68.19 113 GLU A O 1
ATOM 922 N N . ARG A 1 114 ? 17.082 -2.107 -25.478 1.00 72.31 114 ARG A N 1
ATOM 923 C CA . ARG A 1 114 ? 16.411 -1.217 -24.520 1.00 72.31 114 ARG A CA 1
ATOM 924 C C . ARG A 1 114 ? 15.062 -0.791 -25.092 1.00 72.31 114 ARG A C 1
ATOM 926 O O . ARG A 1 114 ? 15.016 -0.222 -26.179 1.00 72.31 114 ARG A O 1
ATOM 933 N N . TRP A 1 115 ? 13.982 -1.007 -24.343 1.00 72.69 115 TRP A N 1
ATOM 934 C CA . TRP A 1 115 ? 12.659 -0.511 -24.726 1.00 72.69 115 TRP A CA 1
ATOM 935 C C . TRP A 1 115 ? 12.666 1.013 -24.831 1.00 72.69 115 TRP A C 1
ATOM 937 O O . TRP A 1 115 ? 12.896 1.719 -23.849 1.00 72.69 115 TRP A O 1
ATOM 947 N N . GLN A 1 116 ? 12.402 1.507 -26.035 1.00 79.38 116 GLN A N 1
ATOM 948 C CA . GLN A 1 116 ? 12.078 2.907 -26.268 1.00 79.38 116 GLN A CA 1
ATOM 949 C C . GLN A 1 116 ? 10.612 3.134 -25.868 1.00 79.38 116 GLN A C 1
ATOM 951 O O . GLN A 1 116 ? 9.785 2.249 -26.112 1.00 79.38 116 GLN A O 1
ATOM 956 N N . PRO A 1 117 ? 10.259 4.282 -25.262 1.00 75.50 117 PRO A N 1
ATOM 957 C CA . PRO A 1 117 ? 8.881 4.615 -24.911 1.00 75.50 117 PRO A CA 1
ATOM 958 C C . PRO A 1 117 ? 8.071 4.948 -26.176 1.00 75.50 117 PRO A C 1
ATOM 960 O O . PRO A 1 117 ? 7.752 6.099 -26.451 1.00 75.50 117 PRO A O 1
ATOM 963 N N . ASP A 1 118 ? 7.767 3.916 -26.957 1.00 84.69 118 ASP A N 1
ATOM 964 C CA . ASP A 1 118 ? 6.903 3.958 -28.134 1.00 84.69 118 ASP A CA 1
ATOM 965 C C . ASP A 1 118 ? 5.553 3.294 -27.811 1.00 84.69 118 ASP A C 1
ATOM 967 O O . ASP A 1 118 ? 5.458 2.463 -26.902 1.00 84.69 118 ASP A O 1
ATOM 971 N N . LEU A 1 119 ? 4.502 3.622 -28.563 1.00 86.06 119 LEU A N 1
ATOM 972 C CA . LEU A 1 119 ? 3.135 3.112 -28.380 1.00 86.06 119 LEU A CA 1
ATOM 973 C C . LEU A 1 119 ? 3.079 1.577 -28.336 1.00 86.06 119 LEU A C 1
ATOM 975 O O . LEU A 1 119 ? 2.308 0.999 -27.570 1.00 86.06 119 LEU A O 1
ATOM 979 N N . ILE A 1 120 ? 3.934 0.913 -29.113 1.00 83.75 120 ILE A N 1
ATOM 980 C CA . ILE A 1 120 ? 4.038 -0.550 -29.158 1.00 83.75 120 ILE A CA 1
ATOM 981 C C . ILE A 1 120 ? 4.581 -1.103 -27.832 1.00 83.75 120 ILE A C 1
ATOM 983 O O . ILE A 1 120 ? 4.030 -2.050 -27.271 1.00 83.75 120 ILE A O 1
ATOM 987 N N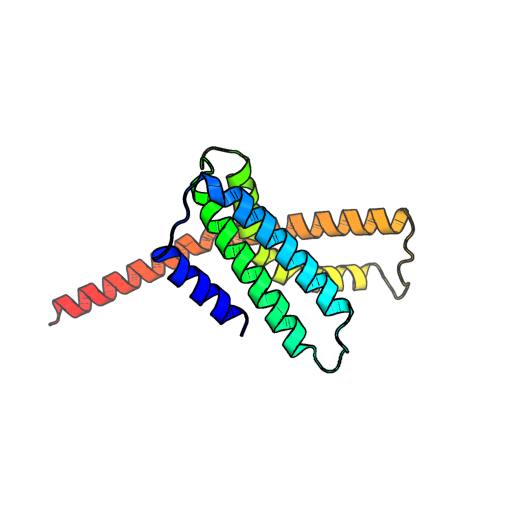 . HIS A 1 121 ? 5.631 -0.488 -27.289 1.00 82.62 121 HIS A N 1
ATOM 988 C CA . HIS A 1 121 ? 6.219 -0.894 -26.012 1.00 82.62 121 HIS A CA 1
ATOM 989 C C . HIS A 1 121 ? 5.319 -0.530 -24.827 1.00 82.62 121 HIS A C 1
ATOM 991 O O . HIS A 1 121 ? 5.280 -1.269 -23.846 1.00 82.62 121 HIS A O 1
ATOM 997 N N . LEU A 1 122 ? 4.534 0.549 -24.935 1.00 84.88 122 LEU A N 1
ATOM 998 C CA . LEU A 1 122 ? 3.478 0.871 -23.977 1.00 84.88 122 LEU A CA 1
ATOM 999 C C . LEU A 1 122 ? 2.421 -0.242 -23.935 1.00 84.88 122 LEU A C 1
ATOM 1001 O O . LEU A 1 122 ? 2.052 -0.700 -22.854 1.00 84.88 122 LEU A O 1
ATOM 1005 N N . PHE A 1 123 ? 1.974 -0.715 -25.101 1.00 87.06 123 PHE A N 1
ATOM 1006 C CA . PHE A 1 123 ? 1.026 -1.823 -25.191 1.00 87.06 123 PHE A CA 1
ATOM 1007 C C . PHE A 1 123 ? 1.606 -3.117 -24.605 1.00 87.06 123 PHE A C 1
ATOM 1009 O O . PHE A 1 123 ? 0.941 -3.774 -23.804 1.00 87.06 123 PHE A O 1
ATOM 1016 N N . TYR A 1 124 ? 2.862 -3.453 -24.922 1.00 83.94 124 TYR A N 1
ATOM 1017 C CA . TYR A 1 124 ? 3.535 -4.603 -24.313 1.00 83.94 124 TYR A CA 1
ATOM 1018 C C . TYR A 1 124 ? 3.672 -4.465 -22.798 1.00 83.94 124 TYR A C 1
ATOM 1020 O O . TYR A 1 124 ? 3.385 -5.421 -22.083 1.00 83.94 124 TYR A O 1
ATOM 1028 N N . GLY A 1 125 ? 4.038 -3.287 -22.291 1.00 84.25 125 GLY A N 1
ATOM 1029 C CA . GLY A 1 125 ? 4.098 -3.014 -20.857 1.00 84.25 125 GLY A CA 1
ATOM 1030 C C . GLY A 1 125 ? 2.739 -3.179 -20.174 1.00 84.25 125 GLY A C 1
ATOM 1031 O O . GLY A 1 125 ? 2.655 -3.803 -19.118 1.00 84.25 125 GLY A O 1
ATOM 1032 N N . MET A 1 126 ? 1.663 -2.696 -20.802 1.00 87.31 126 MET A N 1
ATOM 1033 C CA . MET A 1 126 ? 0.299 -2.845 -20.292 1.00 87.31 126 MET A CA 1
ATOM 1034 C C . MET A 1 126 ? -0.146 -4.311 -20.274 1.00 87.31 126 MET A C 1
ATOM 1036 O O . MET A 1 126 ? -0.706 -4.774 -19.281 1.00 87.31 126 MET A O 1
ATOM 1040 N N . LEU A 1 127 ? 0.144 -5.065 -21.335 1.00 88.19 127 LEU A N 1
ATOM 1041 C CA . LEU A 1 127 ? -0.145 -6.495 -21.398 1.00 88.19 127 LEU A CA 1
ATOM 1042 C C . LEU A 1 127 ? 0.624 -7.260 -20.314 1.00 88.19 127 LEU A C 1
ATOM 1044 O O . LEU A 1 127 ? 0.042 -8.073 -19.599 1.00 88.19 127 LEU A O 1
ATOM 1048 N N . LEU A 1 128 ? 1.908 -6.954 -20.140 1.00 86.12 128 LEU A N 1
ATOM 1049 C CA . LEU A 1 128 ? 2.770 -7.568 -19.133 1.00 86.12 128 LEU A CA 1
ATOM 1050 C C . LEU A 1 128 ? 2.258 -7.269 -17.712 1.00 86.12 128 LEU A C 1
ATOM 1052 O O . LEU A 1 128 ? 2.145 -8.177 -16.889 1.00 86.12 128 LEU A O 1
ATOM 1056 N N . PHE A 1 129 ? 1.851 -6.027 -17.448 1.00 86.06 129 PHE A N 1
ATOM 1057 C CA . PHE A 1 129 ? 1.221 -5.624 -16.190 1.00 86.06 129 PHE A CA 1
ATOM 1058 C C . PHE A 1 129 ? -0.041 -6.442 -15.882 1.00 86.06 129 PHE A C 1
ATOM 1060 O O . PHE A 1 129 ? -0.174 -6.980 -14.781 1.00 86.06 129 PHE A O 1
ATOM 1067 N N . VAL A 1 130 ? -0.938 -6.600 -16.861 1.00 89.06 130 VAL A N 1
ATOM 1068 C CA . VAL A 1 130 ? -2.155 -7.412 -16.706 1.00 89.06 130 VAL A CA 1
ATOM 1069 C C . VAL A 1 130 ? -1.807 -8.876 -16.426 1.00 89.06 130 VAL A C 1
ATOM 1071 O O . VAL A 1 130 ? -2.378 -9.468 -15.511 1.00 89.06 130 VAL A O 1
ATOM 1074 N N . VAL A 1 131 ? -0.843 -9.456 -17.149 1.00 88.75 131 VAL A N 1
ATOM 1075 C CA . VAL A 1 131 ? -0.406 -10.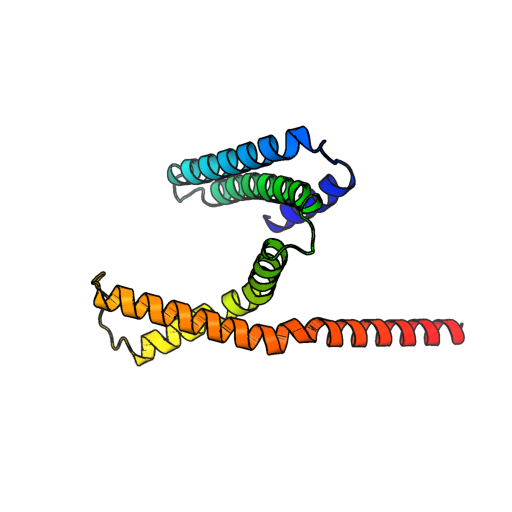847 -16.934 1.00 88.75 131 VAL A CA 1
ATOM 1076 C C . VAL A 1 131 ? 0.150 -11.046 -15.524 1.00 88.75 131 VAL A C 1
ATOM 1078 O O . VAL A 1 131 ? -0.231 -12.009 -14.859 1.00 88.75 131 VAL A O 1
ATOM 1081 N N . ILE A 1 132 ? 0.999 -10.135 -15.037 1.00 87.31 132 ILE A N 1
ATOM 1082 C CA . ILE A 1 132 ? 1.549 -10.205 -13.674 1.00 87.31 132 ILE A CA 1
ATOM 1083 C C . ILE A 1 132 ? 0.431 -10.163 -12.634 1.00 87.31 132 ILE A C 1
ATOM 1085 O O . ILE A 1 132 ? 0.442 -10.969 -11.705 1.00 87.31 132 ILE A O 1
ATOM 1089 N N . ILE A 1 133 ? -0.527 -9.242 -12.775 1.00 86.50 133 ILE A N 1
ATOM 1090 C CA . ILE A 1 133 ? -1.637 -9.115 -11.824 1.00 86.50 133 ILE A CA 1
ATOM 1091 C C . ILE A 1 133 ? -2.468 -10.391 -11.801 1.00 86.50 133 ILE A C 1
ATOM 1093 O O . ILE A 1 133 ? -2.738 -10.912 -10.722 1.00 86.50 133 ILE A O 1
ATOM 1097 N N . LEU A 1 134 ? -2.847 -10.915 -12.968 1.00 87.44 134 LEU A N 1
ATOM 1098 C CA . LEU A 1 134 ? -3.642 -12.138 -13.058 1.00 87.44 134 LEU A CA 1
ATOM 1099 C C . LEU A 1 134 ? -2.897 -13.339 -12.469 1.00 87.44 134 LEU A C 1
ATOM 1101 O O . LEU A 1 134 ? -3.489 -14.126 -11.732 1.00 87.44 134 LEU A O 1
ATOM 1105 N N . TYR A 1 135 ? -1.596 -13.454 -12.740 1.00 86.19 135 TYR A N 1
ATOM 1106 C CA . TYR A 1 135 ? -0.753 -14.506 -12.182 1.00 86.19 135 TYR A CA 1
ATOM 1107 C C . TYR A 1 135 ? -0.647 -14.410 -10.654 1.00 86.19 135 TYR A C 1
ATOM 1109 O O . TYR A 1 135 ? -0.899 -15.389 -9.951 1.00 86.19 135 TYR A O 1
ATOM 1117 N N . ALA A 1 136 ? -0.327 -13.226 -10.130 1.00 85.44 136 ALA A N 1
ATOM 1118 C CA . ALA A 1 136 ? -0.205 -12.992 -8.696 1.00 85.44 136 ALA A CA 1
ATOM 1119 C C . ALA A 1 136 ? -1.533 -13.194 -7.960 1.00 85.44 136 ALA A C 1
ATOM 1121 O O . ALA A 1 136 ? -1.558 -13.804 -6.892 1.00 85.44 136 ALA A O 1
ATOM 1122 N N . TYR A 1 137 ? -2.637 -12.729 -8.546 1.00 84.19 137 TYR A N 1
ATOM 1123 C CA . TYR A 1 137 ? -3.980 -12.948 -8.022 1.00 84.19 137 TYR A CA 1
ATOM 1124 C C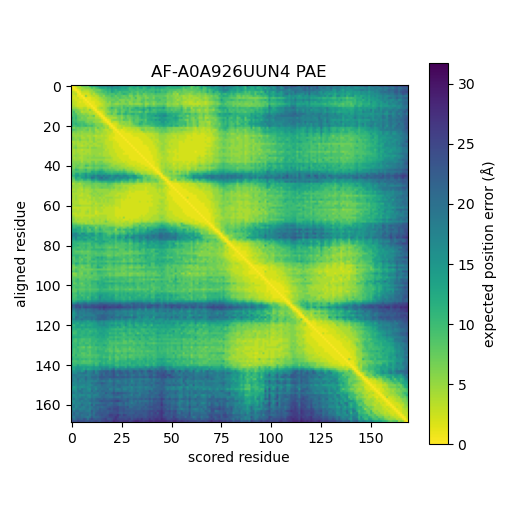 . TYR A 1 137 ? -4.333 -14.438 -7.997 1.00 84.19 137 TYR A C 1
ATOM 1126 O O . TYR A 1 137 ? -4.820 -14.938 -6.983 1.00 84.19 137 TYR A O 1
ATOM 1134 N N . GLY A 1 138 ? -4.023 -15.168 -9.073 1.00 84.19 138 GLY A N 1
ATOM 1135 C CA . GLY A 1 138 ? -4.188 -16.616 -9.132 1.00 84.19 138 GLY A CA 1
ATOM 1136 C C . GLY A 1 138 ? -3.426 -17.316 -8.009 1.00 84.19 138 GLY A C 1
ATOM 1137 O O . GLY A 1 138 ? -4.020 -18.090 -7.263 1.00 84.19 138 GLY A O 1
ATOM 1138 N N . ILE A 1 139 ? -2.142 -16.995 -7.825 1.00 82.75 139 ILE A N 1
ATOM 1139 C CA . ILE A 1 139 ? -1.322 -17.593 -6.761 1.00 82.75 139 ILE A CA 1
ATOM 1140 C C . ILE A 1 139 ? -1.877 -17.246 -5.374 1.00 82.75 139 ILE A C 1
ATOM 1142 O O . ILE A 1 139 ? -2.034 -18.154 -4.560 1.00 82.75 139 ILE A O 1
ATOM 1146 N N . SER A 1 140 ? -2.241 -15.986 -5.121 1.00 81.38 140 SER A N 1
ATOM 1147 C CA . SER A 1 140 ? -2.844 -15.562 -3.848 1.00 81.38 140 SER A CA 1
ATOM 1148 C C . SER A 1 140 ? -4.138 -16.327 -3.535 1.00 81.38 140 SER A C 1
ATOM 1150 O O . SER A 1 140 ? -4.362 -16.740 -2.396 1.00 81.38 140 SER A O 1
ATOM 1152 N N . CYS A 1 141 ? -4.956 -16.638 -4.547 1.00 76.19 141 CYS A N 1
ATOM 1153 C CA . CYS A 1 141 ? -6.134 -17.490 -4.358 1.00 76.19 141 CYS A CA 1
ATOM 1154 C C . CYS A 1 141 ? -5.774 -18.914 -3.892 1.00 76.19 141 CYS A C 1
ATOM 1156 O O . CYS A 1 141 ? -6.566 -19.543 -3.191 1.00 76.19 141 CYS A O 1
ATOM 1158 N N . PHE A 1 142 ? -4.601 -19.441 -4.252 1.00 73.38 142 PHE A N 1
ATOM 1159 C CA . PHE A 1 142 ? -4.164 -20.779 -3.840 1.00 73.38 142 PHE A CA 1
ATOM 1160 C C . PHE A 1 142 ? -3.415 -20.798 -2.503 1.00 73.38 142 PHE A C 1
ATOM 1162 O O . PHE A 1 142 ? -3.575 -21.754 -1.739 1.00 73.38 142 PHE A O 1
ATOM 1169 N N . THR A 1 143 ? -2.608 -19.778 -2.212 1.00 70.12 143 THR A N 1
ATOM 1170 C CA . THR A 1 143 ? -1.768 -19.704 -1.007 1.00 70.12 143 THR A CA 1
ATOM 1171 C C . THR A 1 143 ? -2.482 -18.981 0.131 1.00 70.12 143 THR A C 1
ATOM 1173 O O . THR A 1 143 ? -2.682 -19.535 1.212 1.00 70.12 143 THR A O 1
ATOM 1176 N N . GLU A 1 144 ? -2.927 -17.759 -0.132 1.00 62.34 144 GLU A N 1
ATOM 1177 C CA . GLU A 1 144 ? -3.372 -16.788 0.862 1.00 62.34 144 GLU A CA 1
ATOM 1178 C C . GLU A 1 144 ? -4.800 -17.082 1.343 1.00 62.34 144 GLU A C 1
ATOM 1180 O O . GLU A 1 144 ? -5.082 -17.028 2.544 1.00 62.34 144 GLU A O 1
ATOM 1185 N N . ALA A 1 145 ? -5.675 -17.554 0.447 1.00 59.34 145 ALA A N 1
ATOM 1186 C CA . ALA A 1 145 ? -7.024 -18.002 0.808 1.00 59.34 145 ALA A CA 1
ATOM 1187 C C . ALA A 1 145 ? -7.033 -19.234 1.740 1.00 59.34 145 ALA A C 1
ATOM 1189 O O . ALA A 1 145 ? -8.003 -19.462 2.464 1.00 59.34 145 ALA A O 1
ATOM 1190 N N . LYS A 1 146 ? -5.950 -20.026 1.769 1.00 60.41 146 LYS A N 1
ATOM 1191 C CA . LYS A 1 146 ? -5.824 -21.214 2.634 1.00 60.41 146 LYS A CA 1
ATOM 1192 C C . LYS A 1 146 ? -5.089 -20.953 3.947 1.00 60.41 146 LYS A C 1
ATOM 1194 O O . LYS A 1 146 ? -5.102 -21.821 4.822 1.00 60.41 146 LYS A O 1
ATOM 1199 N N . THR A 1 147 ? -4.526 -19.762 4.151 1.00 58.66 147 THR A N 1
ATOM 1200 C CA . THR A 1 147 ? -3.822 -19.409 5.399 1.00 58.66 147 THR A CA 1
ATOM 1201 C C . THR A 1 147 ? -4.730 -19.531 6.628 1.00 58.66 147 THR A C 1
ATOM 1203 O O . THR A 1 147 ? -4.280 -19.936 7.699 1.00 58.66 147 THR A O 1
ATOM 1206 N N . HIS A 1 148 ? -6.035 -19.276 6.471 1.00 60.12 148 HIS A N 1
ATOM 1207 C CA . HIS A 1 148 ? -7.031 -19.478 7.529 1.00 60.12 148 HIS A CA 1
ATOM 1208 C C . HIS A 1 148 ? -7.157 -20.942 7.974 1.00 60.12 148 HIS A C 1
ATOM 1210 O O . HIS A 1 148 ? -7.332 -21.205 9.164 1.00 60.12 148 HIS A O 1
ATOM 1216 N N . VAL A 1 149 ? -7.020 -21.897 7.051 1.00 63.47 149 VAL A N 1
ATOM 1217 C CA . VAL A 1 149 ? -7.079 -23.335 7.358 1.00 63.47 149 VAL A CA 1
ATOM 1218 C C . VAL A 1 149 ? -5.862 -23.744 8.184 1.00 63.47 149 VAL A C 1
ATOM 1220 O O . VAL A 1 149 ? -6.008 -24.420 9.201 1.00 63.47 149 VAL A O 1
ATOM 1223 N N . LEU A 1 150 ? -4.673 -23.270 7.802 1.00 64.31 150 LEU A N 1
ATOM 1224 C CA . LEU A 1 150 ? -3.438 -23.544 8.536 1.00 64.31 150 LEU A CA 1
ATOM 1225 C C . LEU A 1 150 ? -3.453 -22.902 9.931 1.00 64.31 150 LEU A C 1
ATOM 1227 O O . LEU A 1 150 ? -3.115 -23.555 10.918 1.00 64.31 150 LEU A O 1
ATOM 1231 N N . LYS A 1 151 ? -3.918 -21.651 10.035 1.00 66.31 151 LYS A N 1
ATOM 1232 C CA . LYS A 1 151 ? -4.065 -20.944 11.314 1.00 66.31 151 LYS A CA 1
ATOM 1233 C C . LYS A 1 151 ? -5.032 -21.668 12.251 1.00 66.31 151 LYS A C 1
ATOM 1235 O O . LYS A 1 151 ? -4.713 -21.852 13.426 1.00 66.31 151 LYS A O 1
ATOM 1240 N N . ASN A 1 152 ? -6.180 -22.122 11.748 1.00 73.69 152 ASN A N 1
ATOM 1241 C CA . ASN A 1 152 ? -7.138 -22.886 12.548 1.00 73.69 152 ASN A CA 1
ATOM 1242 C C . ASN A 1 152 ? -6.572 -24.246 12.971 1.00 73.69 152 ASN A C 1
ATOM 1244 O O . ASN A 1 152 ? -6.748 -24.639 14.121 1.00 73.69 152 ASN A O 1
ATOM 1248 N N . TRP A 1 153 ? -5.845 -24.934 12.088 1.00 77.31 153 TRP A N 1
ATOM 1249 C CA . TRP A 1 153 ? -5.186 -26.196 12.425 1.00 77.31 153 TRP A CA 1
ATOM 1250 C C . TRP A 1 153 ? -4.152 -26.021 13.545 1.00 77.31 153 TRP A C 1
ATOM 1252 O O . TRP A 1 153 ? -4.189 -26.756 14.531 1.00 77.31 153 TRP A O 1
ATOM 1262 N N . MET A 1 154 ? -3.302 -24.992 13.460 1.00 76.25 154 MET A N 1
ATOM 1263 C CA . MET A 1 154 ? -2.325 -24.679 14.507 1.00 76.25 154 MET A CA 1
ATOM 1264 C C . MET A 1 154 ? -2.989 -24.286 15.829 1.00 76.25 154 MET A C 1
ATOM 1266 O O . MET A 1 154 ? -2.581 -24.773 16.878 1.00 76.25 154 MET A O 1
ATOM 1270 N N . THR A 1 155 ? -4.021 -23.439 15.795 1.00 78.81 155 THR A N 1
ATOM 1271 C CA . THR A 1 155 ? -4.709 -22.972 17.014 1.00 78.81 155 THR A CA 1
ATOM 1272 C C . THR A 1 155 ? -5.431 -24.126 17.713 1.00 78.81 155 THR A C 1
ATOM 1274 O O . THR A 1 155 ? -5.360 -24.259 18.933 1.00 78.81 155 THR A O 1
ATOM 1277 N N . ASN A 1 156 ? -6.062 -25.014 16.941 1.00 81.00 156 ASN A N 1
ATOM 1278 C CA . ASN A 1 156 ? -6.697 -26.216 17.473 1.00 81.00 156 ASN A CA 1
ATOM 1279 C C . ASN A 1 156 ? -5.663 -27.195 18.041 1.00 81.00 156 ASN A C 1
ATOM 1281 O O . ASN A 1 156 ? -5.868 -27.719 19.132 1.00 81.00 156 ASN A O 1
ATOM 1285 N N . GLY A 1 157 ? -4.532 -27.396 17.357 1.00 81.25 157 GLY A N 1
ATOM 1286 C CA . GLY A 1 157 ? -3.427 -28.210 17.867 1.00 81.25 157 GLY A CA 1
ATOM 1287 C C . GLY A 1 157 ? -2.861 -27.678 19.186 1.00 81.25 157 GLY A C 1
ATOM 1288 O O . GLY A 1 157 ? -2.644 -28.448 20.120 1.00 81.25 157 GLY A O 1
ATOM 1289 N N . LEU A 1 158 ? -2.695 -26.357 19.302 1.00 81.94 158 LEU A N 1
ATOM 1290 C CA . LEU A 1 158 ? -2.221 -25.711 20.526 1.00 81.94 158 LEU A CA 1
ATOM 1291 C C . LEU A 1 158 ? -3.223 -25.880 21.676 1.00 81.94 158 LEU A C 1
ATOM 1293 O O . LEU A 1 158 ? -2.829 -26.292 22.762 1.00 81.94 158 LEU A O 1
ATOM 1297 N N . ASN A 1 159 ? -4.518 -25.666 21.421 1.00 79.38 159 ASN A N 1
ATOM 1298 C CA . ASN A 1 159 ? -5.578 -25.862 22.415 1.00 79.38 159 ASN A CA 1
ATOM 1299 C C . ASN A 1 159 ? -5.659 -27.312 22.916 1.00 79.38 159 ASN A C 1
ATOM 1301 O O . ASN A 1 159 ? -5.857 -27.535 24.111 1.00 79.38 159 ASN A O 1
ATOM 1305 N N . LEU A 1 160 ? -5.467 -28.296 22.031 1.00 79.81 160 LEU A N 1
ATOM 1306 C CA . LEU A 1 160 ? -5.424 -29.715 22.400 1.00 79.81 160 LEU A CA 1
ATOM 1307 C C . LEU A 1 160 ? -4.221 -30.034 23.298 1.00 79.81 160 LEU A C 1
ATOM 1309 O O . LEU A 1 160 ? -4.362 -30.763 24.281 1.00 79.81 160 LEU A O 1
ATOM 1313 N N . LEU A 1 161 ? -3.050 -29.460 23.008 1.00 77.81 161 LEU A N 1
ATOM 1314 C CA . LEU A 1 161 ? -1.865 -29.604 23.858 1.00 77.81 161 LEU A CA 1
ATOM 1315 C C . LEU A 1 161 ? -2.068 -28.938 25.226 1.00 77.81 161 LEU A C 1
ATOM 1317 O O . LEU A 1 161 ? -1.749 -29.543 26.248 1.00 77.81 161 LEU A O 1
ATOM 1321 N N . THR A 1 162 ? -2.656 -27.740 25.270 1.00 78.00 162 THR A N 1
ATOM 1322 C CA . THR A 1 162 ? -2.961 -27.041 26.528 1.00 78.00 162 THR A CA 1
ATOM 1323 C C . THR A 1 162 ? -3.985 -27.803 27.374 1.00 78.00 162 THR A C 1
ATOM 1325 O O . THR A 1 162 ? -3.802 -27.919 28.585 1.00 78.00 162 THR A O 1
ATOM 1328 N N . GLN A 1 163 ? -5.028 -28.381 26.765 1.00 75.25 163 GLN A N 1
ATOM 1329 C CA . GLN A 1 163 ? -5.988 -29.234 27.477 1.00 75.25 163 GLN A CA 1
ATOM 1330 C C . GLN A 1 163 ? -5.338 -30.499 28.040 1.00 75.25 163 GLN A C 1
ATOM 1332 O O . GLN A 1 163 ? -5.592 -30.850 29.189 1.00 75.25 163 GLN A O 1
ATOM 1337 N N . LYS A 1 164 ? -4.475 -31.163 27.264 1.00 74.25 164 LYS A N 1
ATOM 1338 C CA . LYS A 1 164 ? -3.799 -32.393 27.693 1.00 74.25 164 LYS A CA 1
ATOM 1339 C C . LYS A 1 164 ? -2.832 -32.152 28.856 1.00 74.25 164 LYS A C 1
ATOM 1341 O O . LYS A 1 164 ? -2.762 -32.968 29.764 1.00 74.25 164 LYS A O 1
ATOM 1346 N N . ILE A 1 165 ? -2.128 -31.020 28.864 1.00 74.56 165 ILE A N 1
ATOM 1347 C CA . ILE A 1 165 ? -1.253 -30.623 29.981 1.00 74.56 165 ILE A CA 1
ATOM 1348 C C . ILE A 1 165 ? -2.078 -30.334 31.243 1.00 74.56 165 ILE A C 1
ATOM 1350 O O . ILE A 1 165 ? -1.699 -30.756 32.331 1.00 74.56 165 ILE A O 1
ATOM 1354 N N . LYS A 1 166 ? -3.237 -29.681 31.098 1.00 66.88 166 LYS A N 1
ATOM 1355 C CA . LYS A 1 166 ? -4.138 -29.351 32.212 1.00 66.88 166 LYS A CA 1
ATOM 1356 C C . LYS A 1 166 ? -4.903 -30.555 32.782 1.00 66.88 166 LYS A C 1
ATOM 1358 O O . LYS A 1 166 ? -5.523 -30.416 33.821 1.00 66.88 166 LYS A O 1
ATOM 1363 N N . SER A 1 167 ? -4.919 -31.706 32.105 1.00 68.19 167 SER A N 1
ATOM 1364 C CA . SER A 1 167 ? -5.527 -32.936 32.641 1.00 68.19 167 SER A CA 1
ATOM 1365 C C . SER A 1 167 ? -4.518 -33.860 33.332 1.00 68.19 167 SER A C 1
ATOM 1367 O O . SER A 1 167 ? -4.919 -34.890 33.867 1.00 68.19 167 SER A O 1
ATOM 1369 N N . ILE A 1 168 ? -3.220 -33.555 33.234 1.00 69.62 168 ILE A N 1
ATOM 1370 C CA . ILE A 1 168 ? -2.122 -34.325 33.839 1.00 69.62 168 ILE A CA 1
ATOM 1371 C C . ILE A 1 168 ? -1.676 -33.699 35.174 1.00 69.62 168 ILE A C 1
ATOM 1373 O O . ILE A 1 168 ? -1.139 -34.410 36.020 1.00 69.62 168 ILE A O 1
ATOM 1377 N N . PHE A 1 169 ? -1.923 -32.399 35.363 1.00 55.94 169 PHE A N 1
ATOM 1378 C CA . PHE A 1 169 ? -1.740 -31.649 36.611 1.00 55.94 169 PHE A CA 1
ATOM 1379 C C . PHE A 1 169 ? -3.090 -31.323 37.245 1.00 55.94 169 PHE A C 1
ATOM 1381 O O . PHE A 1 169 ? -3.151 -31.299 38.493 1.00 55.94 169 PHE A O 1
#

Secondary structure (DSSP, 8-state):
-HHHHHHHHHHHHHH----HHHHHHHHHHHHHHHHHHHHHHTTS-GGGHHHHHHHHHHHHHHHHHHHHHHHTTS-TTSHHHHHHHHHHHHHHHHHHHHHHHHHHHHHHH-SSPPPPS-HHHHHHHHHHHHHHHHHHHHHHHHHGGGHHHHHHHHHHHHHHHHHHHHTT-

Foldseek 3Di:
DLVVLLVVLVVVLVVDADDPVCLVVQLVVLVVQLVVLVVVLVVDDPVPVVVSCVSNSNSVSSNVSSVVNVVVPDDPPDVVVVVVVLCVLLVVLLVVQVVVLVVVVCVVPVVPDDDDPDPVVVVVVVVSVVVSVVVSSVVSVVPRVCVVVVVVVVVVVVVVVVVVVVVVD

Radius of gyration: 22.4 Å; Cα contacts (8 Å, |Δi|>4): 75; chains: 1; bounding box: 46×53×66 Å

Mean predicted aligned error: 10.99 Å

Sequence (169 aa):
MIWLFGVAVLYSFKEFKFPVKYRNVLTLFAIALLLVAIMFTLFIPSESLYVADIIVGIAASVLIYALIQYDQLIDQNHIYPRTVHALANFSYSLYLLHVPLLVFLTAVFLKNERWQPDLIHLFYGMLLFVVIILYAYGISCFTEAKTHVLKNWMTNGLNLLTQKIKSIF

Solvent-accessible surface area (backbone atoms only — not comparable to full-atom values): 9478 Å² total; per-residue (Å²): 114,66,71,55,47,56,54,49,40,58,58,52,52,74,79,52,80,80,60,76,87,52,40,65,58,47,37,52,51,22,50,52,48,33,53,51,37,54,57,50,41,77,75,53,62,81,91,48,54,71,58,42,54,50,49,42,43,51,28,49,38,50,30,52,49,30,49,60,65,49,53,77,73,56,64,78,87,41,69,64,57,53,52,52,48,54,53,59,64,22,46,63,40,34,65,68,45,44,60,63,50,49,53,51,51,42,61,73,72,41,89,75,69,79,85,60,99,41,76,68,50,51,50,51,50,53,51,50,52,51,51,47,50,53,50,19,45,53,49,20,62,66,55,56,69,43,46,61,57,55,51,50,52,52,52,51,53,51,52,52,52,54,52,56,55,64,73,76,108